Protein AF-A0A2L2Z8N8-F1 (afdb_monomer_lite)

Secondary structure (DSSP, 8-state):
-PPPPTTSS-HHHHHHHHHHHHHHH--S---GGGGT--SSTT-SS--S-TTHHHHHHHHHHHHHHHS----HHHHHHHH-

Radius of gyration: 14.05 Å; chains: 1; bounding box: 34×29×35 Å

Structure (mmCIF, N/CA/C/O backbone):
data_AF-A0A2L2Z8N8-F1
#
_entry.id   AF-A0A2L2Z8N8-F1
#
loop_
_atom_site.group_PDB
_atom_site.id
_atom_site.type_symbol
_atom_site.label_atom_id
_atom_site.label_alt_id
_atom_site.label_comp_id
_atom_site.label_asym_id
_atom_site.label_entity_id
_atom_site.label_seq_id
_atom_site.pdbx_PDB_ins_code
_atom_site.Cartn_x
_atom_site.Cartn_y
_atom_site.Cartn_z
_atom_site.occupancy
_atom_site.B_iso_or_equiv
_atom_site.auth_seq_id
_atom_site.auth_comp_id
_atom_site.auth_asym_id
_atom_site.auth_atom_id
_atom_site.pdbx_PDB_model_num
ATOM 1 N N . MET A 1 1 ? 17.837 -10.843 -22.465 1.00 66.94 1 MET A N 1
ATOM 2 C CA . MET A 1 1 ? 16.940 -9.694 -22.216 1.00 66.94 1 MET A CA 1
ATOM 3 C C . MET A 1 1 ? 17.687 -8.707 -21.332 1.00 66.94 1 MET A C 1
ATOM 5 O O . MET A 1 1 ? 18.377 -9.184 -20.435 1.00 66.94 1 MET A O 1
ATOM 9 N N . PRO A 1 2 ? 17.637 -7.391 -21.600 1.00 78.25 2 PRO A N 1
ATOM 10 C CA . PRO A 1 2 ? 18.212 -6.400 -20.691 1.00 78.25 2 PRO A CA 1
ATOM 11 C C . PRO A 1 2 ? 17.527 -6.494 -19.320 1.00 78.25 2 PRO A C 1
ATOM 13 O O . PRO A 1 2 ? 16.355 -6.861 -19.239 1.00 78.25 2 PRO A O 1
ATOM 16 N N . SER A 1 3 ? 18.255 -6.207 -18.242 1.00 81.06 3 SER A N 1
ATOM 17 C CA . SER A 1 3 ? 17.690 -6.183 -16.891 1.00 81.06 3 SER A CA 1
ATOM 18 C C . SER A 1 3 ? 16.681 -5.042 -16.773 1.00 81.06 3 SER A C 1
ATOM 20 O O . SER A 1 3 ? 17.046 -3.887 -16.985 1.00 81.06 3 SER A O 1
ATOM 22 N N . THR A 1 4 ? 15.438 -5.358 -16.427 1.00 86.81 4 THR A N 1
ATOM 23 C CA . THR A 1 4 ? 14.371 -4.371 -16.218 1.00 86.81 4 THR A CA 1
ATOM 24 C C . THR A 1 4 ? 14.297 -3.994 -14.741 1.00 86.81 4 THR A C 1
ATOM 26 O O . THR A 1 4 ? 14.290 -4.871 -13.876 1.00 86.81 4 THR A O 1
ATOM 29 N N . SER A 1 5 ? 14.244 -2.697 -14.445 1.00 87.38 5 SER A N 1
ATOM 30 C CA . SER A 1 5 ? 14.105 -2.170 -13.087 1.00 87.38 5 SER A CA 1
ATOM 31 C C . SER A 1 5 ? 12.654 -1.779 -12.775 1.00 87.38 5 SER A C 1
ATOM 33 O O . SER A 1 5 ? 11.801 -1.703 -13.657 1.00 87.38 5 SER A O 1
ATOM 35 N N . VAL A 1 6 ? 12.359 -1.484 -11.504 1.00 86.12 6 VAL A N 1
ATOM 36 C CA . VAL A 1 6 ? 11.019 -1.052 -11.044 1.00 86.12 6 VAL A CA 1
ATOM 37 C C . VAL A 1 6 ? 10.551 0.248 -11.720 1.00 86.12 6 VAL A C 1
ATOM 39 O O . VAL A 1 6 ? 9.352 0.519 -11.774 1.00 86.12 6 VAL A O 1
ATOM 42 N N . ASN A 1 7 ? 11.477 1.056 -12.241 1.00 86.56 7 ASN A N 1
ATOM 43 C CA . ASN A 1 7 ? 11.156 2.318 -12.910 1.00 86.56 7 ASN A CA 1
ATOM 44 C C . ASN A 1 7 ? 10.759 2.137 -14.382 1.00 86.56 7 ASN A C 1
ATOM 46 O O . ASN A 1 7 ? 10.133 3.029 -14.944 1.00 86.56 7 ASN A O 1
ATOM 50 N N . ASP A 1 8 ? 11.089 0.992 -14.981 1.00 89.81 8 ASP A N 1
ATOM 51 C CA . ASP A 1 8 ? 10.861 0.718 -16.406 1.00 89.81 8 ASP A CA 1
ATOM 52 C C . ASP A 1 8 ? 9.491 0.070 -16.672 1.00 89.81 8 ASP A C 1
ATOM 54 O O . ASP A 1 8 ? 9.116 -0.173 -17.818 1.00 89.81 8 ASP A O 1
ATOM 58 N N . VAL A 1 9 ? 8.740 -0.235 -15.611 1.00 90.50 9 VAL A N 1
ATOM 59 C CA . VAL A 1 9 ? 7.434 -0.899 -15.664 1.00 90.50 9 VAL A CA 1
ATOM 60 C C . VAL A 1 9 ? 6.308 0.050 -15.277 1.00 90.50 9 VAL A C 1
ATOM 62 O O . VAL A 1 9 ? 6.487 0.990 -14.496 1.00 90.50 9 VAL A O 1
ATOM 65 N N . ASN A 1 10 ? 5.108 -0.223 -15.792 1.00 93.19 10 ASN A N 1
ATOM 66 C CA . ASN A 1 10 ? 3.922 0.517 -15.392 1.00 93.19 10 ASN A CA 1
ATOM 67 C C . ASN A 1 10 ? 3.678 0.363 -13.881 1.00 93.19 10 ASN A C 1
ATOM 69 O O . ASN A 1 10 ? 3.687 -0.740 -13.330 1.00 93.19 10 ASN A O 1
ATOM 73 N N . LEU A 1 11 ? 3.445 1.495 -13.214 1.00 90.88 11 LEU A N 1
ATOM 74 C CA . LEU A 1 11 ? 3.235 1.560 -11.771 1.00 90.88 11 LEU A CA 1
ATOM 75 C C . LEU A 1 11 ? 2.040 0.709 -11.313 1.00 90.88 11 LEU A C 1
ATOM 77 O O . LEU A 1 11 ? 2.156 -0.010 -10.321 1.00 90.88 11 LEU A O 1
ATOM 81 N N . HIS A 1 12 ? 0.901 0.805 -11.999 1.00 92.69 12 HIS A N 1
ATOM 82 C CA . HIS A 1 12 ? -0.317 0.112 -11.584 1.00 92.69 12 HIS A CA 1
ATOM 83 C C . HIS A 1 12 ? -0.167 -1.400 -11.721 1.00 92.69 12 HIS A C 1
ATOM 85 O O . HIS A 1 12 ? -0.491 -2.134 -10.784 1.00 92.69 12 HIS A O 1
ATOM 91 N N . ASP A 1 13 ? 0.400 -1.851 -12.838 1.00 94.00 13 ASP A N 1
ATOM 92 C CA . ASP A 1 13 ? 0.613 -3.275 -13.093 1.00 94.00 13 ASP A CA 1
ATOM 93 C C . ASP A 1 13 ? 1.604 -3.876 -12.094 1.00 94.00 13 ASP A C 1
ATOM 95 O O . ASP A 1 13 ? 1.365 -4.955 -11.548 1.00 94.00 13 ASP A O 1
ATOM 99 N N . PHE A 1 14 ? 2.676 -3.144 -11.775 1.00 94.25 14 PHE A N 1
ATOM 100 C CA . PHE A 1 14 ? 3.656 -3.581 -10.787 1.00 94.25 14 PHE A CA 1
ATOM 101 C C . PHE A 1 14 ? 3.044 -3.737 -9.390 1.00 94.25 14 PHE A C 1
ATOM 103 O O . PHE A 1 14 ? 3.257 -4.757 -8.736 1.00 94.25 14 PHE A O 1
ATOM 110 N N . VAL A 1 15 ? 2.264 -2.754 -8.925 1.00 95.06 15 VAL A N 1
ATOM 111 C CA . VAL A 1 15 ? 1.628 -2.818 -7.596 1.00 95.06 15 VAL A CA 1
ATOM 112 C C . VAL A 1 15 ? 0.642 -3.983 -7.519 1.00 95.06 15 VAL A C 1
ATOM 114 O O . VAL A 1 15 ? 0.628 -4.688 -6.512 1.00 95.06 15 VAL A O 1
ATOM 117 N N . LYS A 1 16 ? -0.128 -4.229 -8.585 1.00 94.31 16 LYS A N 1
ATOM 118 C CA . LYS A 1 16 ? -1.081 -5.345 -8.657 1.00 94.31 16 LYS A CA 1
ATOM 119 C C . LYS A 1 16 ? -0.386 -6.710 -8.662 1.00 94.31 16 LYS A C 1
ATOM 121 O O . LYS A 1 16 ? -0.826 -7.634 -7.985 1.00 94.31 16 LYS A O 1
ATOM 126 N N . ALA A 1 17 ? 0.716 -6.847 -9.397 1.00 94.81 17 ALA A N 1
ATOM 127 C CA . ALA A 1 17 ? 1.503 -8.078 -9.397 1.00 94.81 17 ALA A CA 1
ATOM 128 C C . ALA A 1 17 ? 2.167 -8.325 -8.030 1.00 94.81 17 ALA A C 1
ATOM 130 O O . ALA A 1 17 ? 2.177 -9.450 -7.526 1.00 94.81 17 ALA A O 1
ATOM 131 N N . LEU A 1 18 ? 2.685 -7.267 -7.399 1.00 94.12 18 LEU A N 1
ATOM 132 C CA . LEU A 1 18 ? 3.340 -7.363 -6.099 1.00 94.12 18 LEU A CA 1
ATOM 133 C C . LEU A 1 18 ? 2.347 -7.672 -4.968 1.00 94.12 18 LEU A C 1
ATOM 135 O O . LEU A 1 18 ? 2.675 -8.460 -4.082 1.00 94.12 18 LEU A O 1
ATOM 139 N N . SER A 1 19 ? 1.131 -7.118 -5.007 1.00 94.62 19 SER A N 1
ATOM 140 C CA . SER A 1 19 ? 0.088 -7.450 -4.029 1.00 94.62 19 SER A CA 1
ATOM 141 C C . SER A 1 19 ? -0.336 -8.917 -4.134 1.00 94.62 19 SER A C 1
ATOM 143 O O . SER A 1 19 ? -0.417 -9.601 -3.113 1.00 94.62 19 SER A O 1
ATOM 145 N N . ALA A 1 20 ? -0.488 -9.443 -5.354 1.00 94.56 20 ALA A N 1
ATOM 146 C CA . ALA A 1 20 ? -0.760 -10.863 -5.580 1.00 94.56 20 ALA A CA 1
ATOM 147 C C . ALA A 1 20 ? 0.369 -11.759 -5.038 1.00 94.56 20 ALA A C 1
ATOM 149 O O . ALA A 1 20 ? 0.108 -12.768 -4.381 1.00 94.56 20 ALA A O 1
ATOM 150 N N . HIS A 1 21 ? 1.630 -11.365 -5.241 1.00 94.19 21 HIS A N 1
ATOM 151 C CA . HIS A 1 21 ? 2.781 -12.084 -4.693 1.00 94.19 21 HIS A CA 1
ATOM 152 C C . HIS A 1 21 ? 2.797 -12.074 -3.154 1.00 94.19 21 HIS A C 1
ATOM 154 O O . HIS A 1 21 ? 3.082 -13.090 -2.519 1.00 94.19 21 HIS A O 1
ATOM 160 N N . PHE A 1 22 ? 2.458 -10.944 -2.533 1.00 93.94 22 PHE A N 1
ATOM 161 C CA . PHE A 1 22 ? 2.334 -10.828 -1.080 1.00 93.94 22 PHE A CA 1
ATOM 162 C C . PHE A 1 22 ? 1.228 -11.706 -0.503 1.00 93.94 22 PHE A C 1
ATOM 164 O O . PHE A 1 22 ? 1.458 -12.366 0.514 1.00 93.94 22 PHE A O 1
ATOM 171 N N . LYS A 1 23 ? 0.081 -11.777 -1.181 1.00 91.81 23 LYS A N 1
ATOM 172 C CA . LYS A 1 23 ? -1.018 -12.669 -0.809 1.00 91.81 23 LYS A CA 1
ATOM 173 C C . LYS A 1 23 ? -0.608 -14.141 -0.909 1.00 91.81 23 LYS A C 1
ATOM 175 O O . LYS A 1 23 ? -0.790 -14.890 0.044 1.00 91.81 23 LYS A O 1
ATOM 180 N N . MET A 1 24 ? 0.030 -14.538 -2.011 1.00 93.00 24 MET A N 1
ATOM 181 C CA . MET A 1 24 ? 0.498 -15.916 -2.221 1.00 93.00 24 MET A CA 1
ATOM 182 C C . MET A 1 24 ? 1.596 -16.337 -1.233 1.00 93.00 24 MET A C 1
ATOM 184 O O . MET A 1 24 ? 1.658 -17.491 -0.824 1.00 93.00 24 MET A O 1
ATOM 188 N N . SER A 1 25 ? 2.465 -15.404 -0.838 1.00 91.81 25 SER A N 1
ATOM 189 C CA . SER A 1 25 ? 3.554 -15.667 0.107 1.00 91.81 25 SER A CA 1
ATOM 190 C C . SER A 1 25 ? 3.047 -16.017 1.511 1.00 91.81 25 SER A C 1
ATOM 192 O O . SER A 1 25 ? 3.716 -16.759 2.227 1.00 91.81 25 SER A O 1
ATOM 194 N N . GLY A 1 26 ? 1.901 -15.471 1.940 1.00 87.94 26 GLY A N 1
ATOM 195 C CA . GLY A 1 26 ? 1.305 -15.741 3.259 1.00 87.94 26 GLY A CA 1
ATOM 196 C C . GLY A 1 26 ? 2.135 -15.275 4.468 1.00 87.94 26 GLY A C 1
ATOM 197 O O . GLY A 1 26 ? 1.759 -15.514 5.609 1.00 87.94 26 GLY A O 1
ATOM 198 N N . LYS A 1 27 ? 3.274 -14.604 4.245 1.00 89.38 27 LYS A N 1
ATOM 199 C CA . LYS 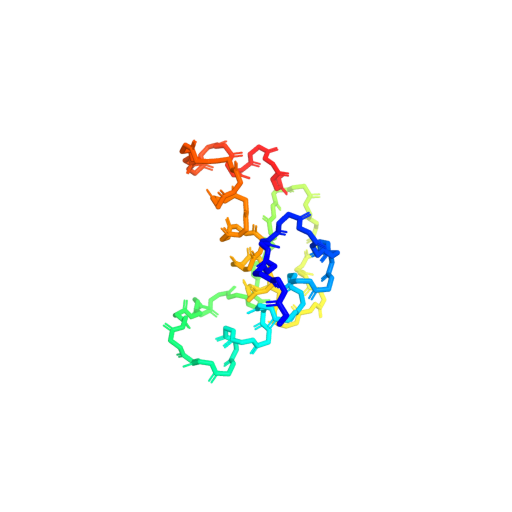A 1 27 ? 4.201 -14.152 5.305 1.00 89.38 27 LYS A CA 1
ATOM 200 C C . LYS A 1 27 ? 3.807 -12.820 5.945 1.00 89.38 27 LYS A C 1
ATOM 202 O O . LYS A 1 27 ? 4.355 -12.453 6.983 1.00 89.38 27 LYS A O 1
ATOM 207 N N . LEU A 1 28 ? 2.910 -12.069 5.311 1.00 88.69 28 LEU A N 1
ATOM 208 C CA . LEU A 1 28 ? 2.421 -10.797 5.832 1.00 88.69 28 LEU A CA 1
ATOM 209 C C . LEU A 1 28 ? 1.415 -11.057 6.950 1.00 88.69 28 LEU A C 1
ATOM 211 O O . LEU A 1 28 ? 0.371 -11.661 6.724 1.00 88.69 28 LEU A O 1
ATOM 215 N N . LYS A 1 29 ? 1.739 -10.582 8.156 1.00 89.44 29 LYS A N 1
ATOM 216 C CA . LYS A 1 29 ? 0.814 -10.602 9.289 1.00 89.44 29 LYS A CA 1
ATOM 217 C C . LYS A 1 29 ? -0.269 -9.557 9.053 1.00 89.44 29 LYS A C 1
ATOM 219 O O . LYS A 1 29 ? -0.007 -8.361 9.167 1.00 89.44 29 LYS A O 1
ATOM 224 N N . VAL A 1 30 ? -1.459 -10.027 8.709 1.00 89.50 30 VAL A N 1
ATOM 225 C CA . VAL A 1 30 ? -2.650 -9.189 8.585 1.00 89.50 30 VAL A CA 1
ATOM 226 C C . VAL A 1 30 ? -3.217 -8.959 9.991 1.00 89.50 30 VAL A C 1
ATOM 228 O O . VAL A 1 30 ? -3.414 -9.934 10.717 1.00 89.50 30 VAL A O 1
ATOM 231 N N . PRO A 1 31 ? -3.421 -7.703 10.423 1.00 90.25 31 PRO A N 1
ATOM 232 C CA . PRO A 1 31 ? -4.082 -7.409 11.689 1.00 90.25 31 PRO A CA 1
ATOM 233 C C . PRO A 1 31 ? -5.536 -7.886 11.682 1.00 90.25 31 PRO A C 1
ATOM 235 O O . PRO A 1 31 ? -6.200 -7.820 10.654 1.00 90.25 31 PRO A O 1
ATOM 238 N N . GLU A 1 32 ? -6.044 -8.294 12.843 1.00 90.31 32 GLU A N 1
ATOM 239 C CA . GLU A 1 32 ? -7.419 -8.797 12.988 1.00 90.31 32 GLU A CA 1
ATOM 240 C C . GLU A 1 32 ? -8.482 -7.749 12.634 1.00 90.31 32 GLU A C 1
ATOM 242 O O . GLU A 1 32 ? -9.526 -8.097 12.115 1.00 90.31 32 GLU A O 1
ATOM 247 N N . PHE A 1 33 ? -8.192 -6.464 12.845 1.00 88.31 33 PHE A N 1
ATOM 248 C CA . PHE A 1 33 ? -9.129 -5.358 12.623 1.00 88.31 33 PHE A CA 1
ATOM 249 C C . PHE A 1 33 ? -9.185 -4.841 11.172 1.00 88.31 33 PHE A C 1
ATOM 251 O O . PHE A 1 33 ? -9.752 -3.775 10.929 1.00 88.31 33 PHE A O 1
ATOM 258 N N . VAL A 1 34 ? -8.523 -5.505 10.217 1.00 88.75 34 VAL A N 1
ATOM 259 C CA . VAL A 1 34 ? -8.348 -5.006 8.834 1.00 88.75 34 VAL A CA 1
ATOM 260 C C . VAL A 1 34 ? -9.669 -4.798 8.080 1.00 88.75 34 VAL A C 1
ATOM 262 O O . VAL A 1 34 ? -9.736 -3.982 7.161 1.00 88.75 34 VAL A O 1
ATOM 265 N N . ASP A 1 35 ? -10.696 -5.531 8.484 1.00 85.12 35 ASP A N 1
ATOM 266 C CA . ASP A 1 35 ? -12.059 -5.554 7.962 1.00 85.12 35 ASP A CA 1
ATOM 267 C C . ASP A 1 35 ? -12.939 -4.428 8.529 1.00 85.12 35 ASP A C 1
ATOM 269 O O . ASP A 1 35 ? -13.855 -3.955 7.861 1.00 85.12 35 ASP A O 1
ATOM 273 N N . VAL A 1 36 ? -12.645 -3.960 9.745 1.00 87.19 36 VAL A N 1
AT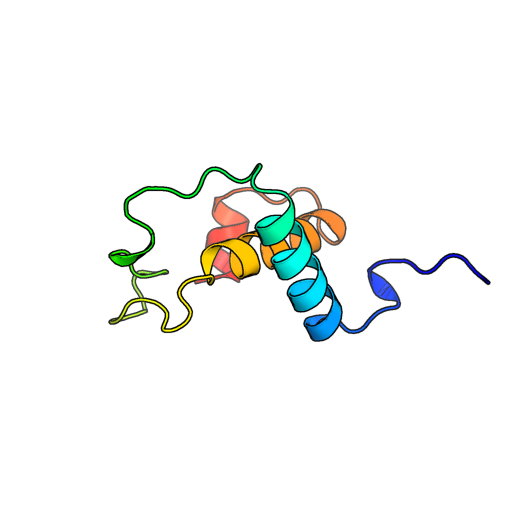OM 274 C CA . VAL A 1 36 ? -13.433 -2.925 10.435 1.00 87.19 36 VAL A CA 1
ATOM 275 C C . VAL A 1 36 ? -12.849 -1.522 10.244 1.00 87.19 36 VAL A C 1
ATOM 277 O O . VAL A 1 36 ? -13.573 -0.524 10.298 1.00 87.19 36 VAL A O 1
ATOM 280 N N . VAL A 1 37 ? -11.532 -1.400 10.050 1.00 89.94 37 VAL A N 1
ATOM 281 C CA . VAL A 1 37 ? -10.879 -0.085 10.030 1.00 89.94 37 VAL A CA 1
ATOM 282 C C . VAL A 1 37 ? -11.079 0.677 8.726 1.00 89.94 37 VAL A C 1
ATOM 284 O O . VAL A 1 37 ? -10.981 0.158 7.616 1.00 89.94 37 VAL A O 1
ATOM 287 N N . LYS A 1 38 ? -11.236 1.989 8.878 1.00 90.69 38 LYS A N 1
ATOM 288 C CA . LYS A 1 38 ? -11.066 2.947 7.791 1.00 90.69 38 LYS A CA 1
ATOM 289 C C . LYS A 1 38 ? -9.593 3.308 7.602 1.00 90.69 38 LYS A C 1
ATOM 291 O O . LYS A 1 38 ? -8.820 3.329 8.558 1.00 90.69 38 LYS A O 1
ATOM 296 N N . THR A 1 39 ? -9.201 3.636 6.372 1.00 89.25 39 THR A N 1
ATOM 297 C CA . THR A 1 39 ? -7.788 3.885 6.035 1.00 89.25 39 THR A CA 1
ATOM 298 C C . THR A 1 39 ? -7.265 5.250 6.464 1.00 89.25 39 THR A C 1
ATOM 300 O O . THR A 1 39 ? -6.054 5.419 6.551 1.00 89.25 39 THR A O 1
ATOM 303 N N . GLY A 1 40 ? -8.151 6.209 6.735 1.00 89.50 40 GLY A N 1
ATOM 304 C CA . GLY A 1 40 ? -7.780 7.545 7.188 1.00 89.50 40 GLY A CA 1
ATOM 305 C C . GLY A 1 40 ? -8.935 8.258 7.885 1.00 89.50 40 GLY A C 1
ATOM 306 O O . GLY A 1 40 ? -10.088 7.824 7.839 1.00 89.50 40 GLY A O 1
ATOM 307 N N . MET A 1 41 ? -8.647 9.386 8.540 1.00 88.75 41 MET A N 1
ATOM 308 C CA . MET A 1 41 ? -9.699 10.196 9.170 1.00 88.75 41 MET A CA 1
ATOM 309 C C . MET A 1 41 ? -10.676 10.762 8.130 1.00 88.75 41 MET A C 1
ATOM 311 O O . MET A 1 41 ? -11.862 10.886 8.426 1.00 88.75 41 MET A O 1
ATOM 315 N N . HIS A 1 42 ? -10.172 11.040 6.925 1.00 88.94 42 HIS A N 1
ATOM 316 C CA . HIS A 1 42 ? -10.897 11.639 5.807 1.00 88.94 42 HIS A CA 1
ATOM 317 C C . HIS A 1 42 ? -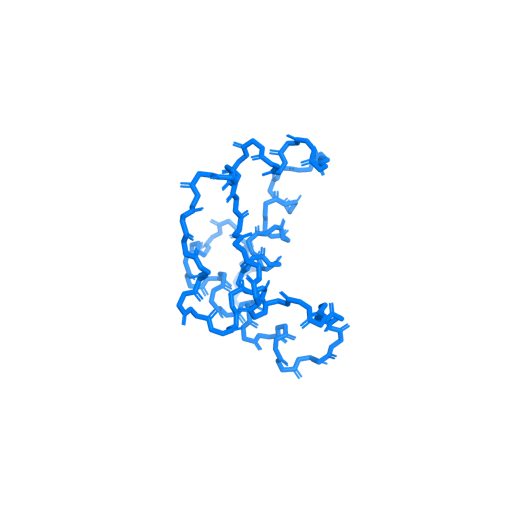11.852 10.673 5.082 1.00 88.94 42 HIS A C 1
ATOM 319 O O . HIS A 1 42 ? -12.678 11.116 4.292 1.00 88.94 42 HIS A O 1
ATOM 325 N N . THR A 1 43 ? -11.743 9.364 5.325 1.00 89.06 43 THR A N 1
ATOM 326 C CA . THR A 1 43 ? -12.671 8.358 4.788 1.00 89.06 43 THR A CA 1
ATOM 327 C C . THR A 1 43 ? -13.804 8.088 5.777 1.00 89.06 43 THR A C 1
ATOM 329 O O . THR A 1 43 ? -13.569 8.031 6.986 1.00 89.06 43 THR A O 1
ATOM 332 N N . GLU A 1 44 ? -15.024 7.893 5.279 1.00 89.50 44 GLU A N 1
ATOM 333 C CA . GLU A 1 44 ? -16.182 7.527 6.112 1.00 89.50 44 GLU A CA 1
ATOM 334 C C . GLU A 1 44 ? -16.360 6.009 6.234 1.00 89.50 44 GLU A C 1
ATOM 336 O O . GLU A 1 44 ? -16.723 5.518 7.300 1.00 89.50 44 GLU A O 1
ATOM 341 N N . LEU A 1 45 ? -16.055 5.270 5.164 1.00 87.88 45 LEU A N 1
ATOM 342 C CA . LEU A 1 45 ? -16.250 3.824 5.053 1.00 87.88 45 LEU A CA 1
ATOM 343 C C . LEU A 1 45 ? -14.912 3.078 4.950 1.00 87.88 45 LEU A C 1
ATOM 345 O O . LEU A 1 45 ? -13.887 3.656 4.571 1.00 87.88 45 LEU A O 1
ATOM 349 N N . ALA A 1 46 ? -14.937 1.786 5.280 1.00 87.50 46 ALA A N 1
ATOM 350 C CA . ALA A 1 46 ? -13.823 0.877 5.038 1.00 87.50 46 ALA A CA 1
ATOM 351 C C . ALA A 1 46 ? -13.615 0.647 3.523 1.00 87.50 46 ALA A C 1
ATOM 353 O O . ALA A 1 46 ? -14.555 0.818 2.738 1.00 87.50 46 ALA A O 1
ATOM 354 N N . PRO A 1 47 ? -12.398 0.281 3.082 1.00 91.12 47 PRO A N 1
ATOM 355 C CA . PRO A 1 47 ? -12.148 -0.072 1.688 1.00 91.12 47 PRO A CA 1
ATOM 356 C C . PRO A 1 47 ? -13.034 -1.232 1.220 1.00 91.12 47 PRO A C 1
ATOM 358 O O . PRO A 1 47 ? -13.193 -2.216 1.930 1.00 91.12 47 PRO A O 1
ATOM 361 N N . TYR A 1 48 ? -13.558 -1.136 -0.005 1.00 90.12 48 TYR A N 1
ATOM 362 C CA . TYR A 1 48 ? -14.378 -2.197 -0.608 1.00 90.12 48 TYR A CA 1
ATOM 363 C C . TYR A 1 48 ? -13.591 -3.466 -0.961 1.00 90.12 48 TYR A C 1
ATOM 365 O O . TYR A 1 48 ? -14.181 -4.529 -1.116 1.00 90.12 48 TYR A O 1
ATOM 373 N N . ASP A 1 49 ? -12.279 -3.343 -1.155 1.00 89.25 49 ASP A N 1
ATOM 374 C CA . ASP A 1 49 ? -11.399 -4.468 -1.457 1.00 89.25 49 ASP A CA 1
ATOM 375 C C . ASP A 1 49 ? -10.960 -5.137 -0.150 1.00 89.25 49 ASP A C 1
ATOM 377 O O . ASP A 1 49 ? -10.275 -4.512 0.657 1.00 89.25 49 ASP A O 1
ATOM 381 N N . GLU A 1 50 ? -11.318 -6.404 0.055 1.00 87.06 50 GLU A N 1
ATOM 382 C CA . GLU A 1 50 ? -10.912 -7.186 1.233 1.00 87.06 50 GLU A CA 1
ATOM 383 C C . GLU A 1 50 ? -9.382 -7.346 1.321 1.00 87.06 50 GLU A C 1
ATOM 385 O O . GLU A 1 50 ? -8.811 -7.411 2.409 1.00 87.06 50 GLU A O 1
ATOM 390 N N . ASP A 1 51 ? -8.691 -7.333 0.177 1.00 90.12 51 ASP A N 1
ATOM 391 C CA . ASP A 1 51 ? -7.237 -7.465 0.081 1.00 90.12 51 ASP A CA 1
ATOM 392 C C . ASP A 1 51 ? -6.508 -6.108 0.101 1.00 90.12 51 ASP A C 1
ATOM 394 O O . ASP A 1 51 ? -5.307 -6.032 -0.201 1.00 90.12 51 ASP A O 1
ATOM 398 N N . TRP A 1 52 ? -7.194 -5.017 0.472 1.00 92.06 52 TRP A N 1
ATOM 399 C CA . TRP A 1 52 ? -6.653 -3.655 0.389 1.00 92.06 52 TRP A CA 1
ATOM 400 C C . TRP A 1 52 ? -5.305 -3.496 1.102 1.00 92.06 52 TRP A C 1
ATOM 402 O O . TRP A 1 52 ? -4.454 -2.714 0.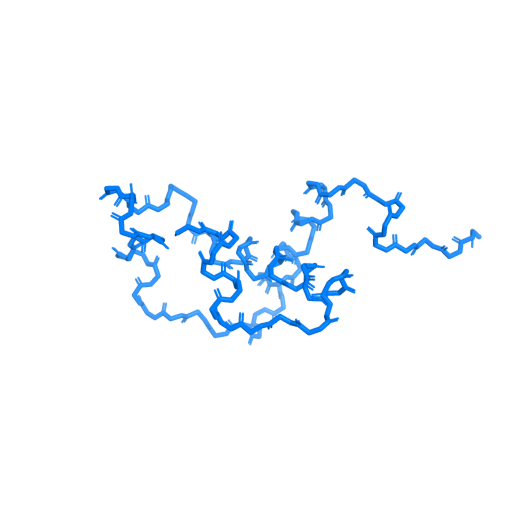663 1.00 92.06 52 TRP A O 1
ATOM 412 N N . LEU A 1 53 ? -5.081 -4.246 2.188 1.00 93.00 53 LEU A N 1
ATOM 413 C CA . LEU A 1 53 ? -3.844 -4.190 2.959 1.00 93.00 53 LEU A CA 1
ATOM 414 C C . LEU A 1 53 ? -2.643 -4.688 2.145 1.00 93.00 53 LEU A C 1
ATOM 416 O O . LEU A 1 53 ? -1.576 -4.077 2.197 1.00 93.00 53 LEU A O 1
ATOM 420 N N . TYR A 1 54 ? -2.807 -5.735 1.332 1.00 94.19 54 TYR A N 1
ATOM 421 C CA . TYR A 1 54 ? -1.739 -6.238 0.463 1.00 94.19 54 TYR A CA 1
ATOM 422 C C . TYR A 1 54 ? -1.369 -5.211 -0.606 1.00 94.19 54 TYR A C 1
ATOM 424 O O . TYR A 1 54 ? -0.186 -4.959 -0.853 1.00 94.19 54 TYR A O 1
ATOM 432 N N . THR A 1 55 ? -2.377 -4.562 -1.187 1.00 94.19 55 THR A N 1
ATOM 433 C CA . THR A 1 55 ? -2.193 -3.461 -2.139 1.00 94.19 55 THR A CA 1
ATOM 434 C C . THR A 1 55 ? -1.503 -2.262 -1.479 1.00 94.19 55 THR A C 1
ATOM 436 O O . THR A 1 55 ? -0.586 -1.670 -2.059 1.00 94.19 55 THR A O 1
ATOM 439 N N . ARG A 1 56 ? -1.856 -1.939 -0.226 1.00 93.38 56 ARG A N 1
ATOM 440 C CA . ARG A 1 56 ? -1.202 -0.883 0.561 1.00 93.38 56 ARG A CA 1
ATOM 441 C C . ARG A 1 56 ? 0.266 -1.215 0.827 1.00 93.38 56 ARG A C 1
ATOM 443 O O . ARG A 1 56 ? 1.127 -0.376 0.569 1.00 93.38 56 ARG A O 1
ATOM 450 N N . CYS A 1 57 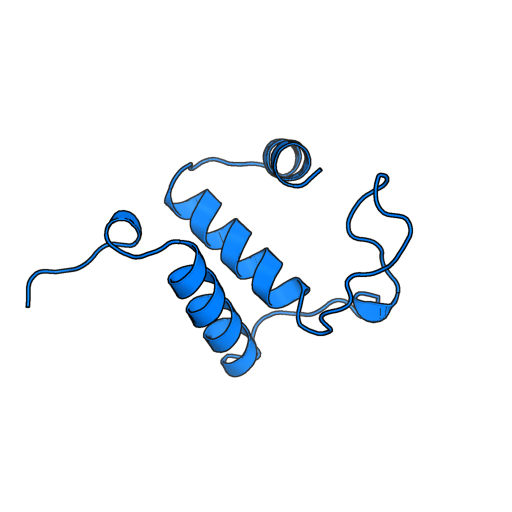? 0.572 -2.434 1.269 1.00 94.06 57 CYS A N 1
ATOM 451 C CA . CYS A 1 57 ? 1.943 -2.890 1.495 1.00 94.06 57 CYS A CA 1
ATOM 452 C C . CYS A 1 57 ? 2.779 -2.855 0.209 1.00 94.06 57 CYS A C 1
ATOM 454 O O . CYS A 1 57 ? 3.925 -2.407 0.242 1.00 94.06 57 CYS A O 1
ATOM 456 N N . ALA A 1 58 ? 2.214 -3.270 -0.928 1.00 94.94 58 ALA A N 1
ATOM 457 C CA . ALA A 1 58 ? 2.884 -3.207 -2.228 1.00 94.94 58 ALA A CA 1
ATOM 458 C C . ALA A 1 58 ? 3.213 -1.761 -2.638 1.00 94.94 58 ALA A C 1
ATOM 460 O O . ALA A 1 58 ? 4.333 -1.471 -3.065 1.00 94.94 58 ALA A O 1
ATOM 461 N N . SER A 1 59 ? 2.268 -0.836 -2.441 1.00 94.19 59 SER A N 1
ATOM 462 C CA . SER A 1 59 ? 2.481 0.593 -2.688 1.00 94.19 59 SER A CA 1
ATOM 463 C C . SER A 1 59 ? 3.595 1.169 -1.803 1.00 94.19 59 SER A C 1
ATOM 465 O O . SER A 1 59 ? 4.497 1.841 -2.309 1.00 94.19 59 SER A O 1
ATOM 467 N N . VAL A 1 60 ? 3.585 0.851 -0.503 1.00 94.00 60 VAL A N 1
ATOM 468 C CA . VAL A 1 60 ? 4.599 1.313 0.462 1.00 94.00 60 VAL A CA 1
ATOM 469 C C . VAL A 1 60 ? 5.983 0.767 0.113 1.00 94.00 60 VAL A C 1
ATOM 471 O O . VAL A 1 60 ? 6.953 1.524 0.099 1.00 94.00 60 VAL A O 1
ATOM 474 N N . ALA A 1 61 ? 6.085 -0.523 -0.222 1.00 92.75 61 ALA A N 1
ATOM 475 C CA . ALA A 1 61 ? 7.344 -1.154 -0.614 1.00 92.75 61 ALA A CA 1
ATOM 476 C C . ALA A 1 61 ? 7.944 -0.491 -1.863 1.00 92.75 61 ALA A C 1
ATOM 478 O O . ALA A 1 61 ? 9.135 -0.178 -1.891 1.00 92.75 61 ALA A O 1
ATOM 479 N N . ARG A 1 62 ? 7.112 -0.196 -2.872 1.00 93.06 62 ARG A N 1
ATOM 480 C CA . ARG A 1 62 ? 7.551 0.547 -4.060 1.00 93.06 62 ARG A CA 1
ATOM 481 C C . ARG A 1 62 ? 7.984 1.970 -3.709 1.00 93.06 62 ARG A C 1
ATOM 483 O O . ARG A 1 62 ? 8.996 2.440 -4.223 1.00 93.06 62 ARG A O 1
ATOM 490 N N . HIS A 1 63 ? 7.232 2.669 -2.859 1.00 92.56 63 HIS A N 1
ATOM 491 C CA . HIS A 1 63 ? 7.588 4.028 -2.458 1.00 92.56 63 HIS A CA 1
ATOM 492 C C . HIS A 1 63 ? 8.945 4.058 -1.747 1.00 92.56 63 HIS A C 1
ATOM 494 O O . HIS A 1 63 ? 9.786 4.889 -2.080 1.00 92.56 63 HIS A O 1
ATOM 500 N N . LEU A 1 64 ? 9.186 3.121 -0.827 1.00 92.88 64 LEU A N 1
ATOM 501 C CA . LEU A 1 64 ? 10.477 2.958 -0.156 1.00 92.88 64 LEU A CA 1
ATOM 502 C C . LEU A 1 64 ? 11.607 2.654 -1.141 1.00 92.88 64 LEU A C 1
ATOM 504 O O . LEU A 1 64 ? 12.693 3.196 -0.981 1.00 92.88 64 LEU A O 1
ATOM 508 N N . PHE A 1 65 ? 11.358 1.844 -2.172 1.00 92.31 65 PHE A N 1
ATOM 509 C CA . PHE A 1 65 ? 12.366 1.551 -3.192 1.00 92.31 65 PHE A CA 1
ATOM 510 C C . PHE A 1 65 ? 12.805 2.806 -3.967 1.00 92.31 65 PHE A C 1
ATOM 512 O O . PHE A 1 65 ? 13.988 2.980 -4.237 1.00 92.31 65 PHE A O 1
ATOM 519 N N . ILE A 1 66 ? 11.864 3.692 -4.312 1.00 91.19 66 ILE A N 1
ATOM 520 C CA . ILE A 1 66 ? 12.139 4.875 -5.148 1.00 91.19 66 ILE A CA 1
ATOM 521 C C . ILE A 1 66 ? 12.608 6.069 -4.310 1.00 91.19 66 ILE A C 1
ATOM 523 O O . ILE A 1 66 ? 13.474 6.828 -4.736 1.00 91.19 66 ILE A O 1
ATOM 527 N N . ARG A 1 67 ? 12.010 6.274 -3.133 1.00 88.06 67 ARG A N 1
ATOM 528 C CA . ARG A 1 67 ? 12.253 7.425 -2.252 1.00 88.06 67 ARG A CA 1
ATOM 529 C C . ARG A 1 67 ? 12.558 6.956 -0.834 1.00 88.06 67 ARG A C 1
ATOM 531 O O . ARG A 1 67 ? 11.744 7.110 0.077 1.00 88.06 67 ARG A O 1
ATOM 538 N N . SER A 1 68 ? 13.751 6.395 -0.665 1.00 88.44 68 SER A N 1
ATOM 539 C CA . SER A 1 68 ? 14.322 6.085 0.647 1.00 88.44 68 SER A CA 1
ATOM 540 C C . SER A 1 68 ? 15.188 7.248 1.156 1.00 88.44 68 SER A C 1
ATOM 542 O O . SER A 1 68 ? 15.941 7.808 0.354 1.00 88.44 68 SER A O 1
ATOM 544 N N . PRO A 1 69 ? 15.146 7.601 2.458 1.00 89.19 69 PRO A N 1
ATOM 545 C CA . PRO A 1 69 ? 14.327 7.018 3.528 1.00 89.19 69 PRO A CA 1
ATOM 546 C C . PRO A 1 69 ? 12.948 7.689 3.672 1.00 89.19 69 PRO A C 1
ATOM 548 O O . PRO A 1 69 ? 12.820 8.908 3.575 1.00 89.19 69 PRO A O 1
ATOM 551 N N . ALA A 1 70 ? 11.914 6.899 3.980 1.00 90.75 70 ALA A N 1
ATOM 552 C CA . ALA A 1 70 ? 10.578 7.393 4.316 1.00 90.75 70 ALA A CA 1
ATOM 553 C C . ALA A 1 70 ? 10.122 6.823 5.666 1.00 90.75 70 ALA A C 1
ATOM 555 O O . ALA A 1 70 ? 10.087 5.609 5.858 1.00 90.75 70 ALA A O 1
ATOM 556 N N . CYS A 1 71 ? 9.762 7.708 6.595 1.00 89.56 71 CYS A N 1
ATOM 557 C CA . CYS A 1 71 ? 9.234 7.343 7.910 1.00 89.56 71 CYS A CA 1
ATOM 558 C C . CYS A 1 71 ? 7.701 7.356 7.920 1.00 89.56 71 CYS A C 1
ATOM 560 O O . CYS A 1 71 ? 7.061 7.858 6.995 1.00 89.56 71 CYS A O 1
ATOM 562 N N . VAL A 1 72 ? 7.109 6.885 9.021 1.00 90.81 72 VAL A N 1
ATOM 563 C CA . VAL A 1 72 ? 5.650 6.836 9.219 1.00 90.81 72 VAL A CA 1
ATOM 564 C C . VAL A 1 72 ? 4.982 8.187 8.930 1.00 90.81 72 VAL A C 1
ATOM 566 O O . VAL A 1 72 ? 4.012 8.228 8.185 1.00 90.81 72 VAL A O 1
ATOM 569 N N . GLY A 1 73 ? 5.549 9.301 9.412 1.00 92.06 73 GLY A N 1
ATOM 570 C CA . GLY A 1 73 ? 5.000 10.644 9.169 1.00 92.06 73 GLY A CA 1
ATOM 571 C C . GLY A 1 73 ? 5.041 11.106 7.703 1.00 92.06 73 GLY A C 1
ATOM 572 O O . GLY A 1 73 ? 4.221 11.919 7.286 1.00 92.06 73 GLY A O 1
ATOM 573 N N . ALA A 1 74 ? 5.972 10.587 6.897 1.00 92.38 74 ALA A N 1
ATOM 574 C CA . ALA A 1 74 ? 5.989 10.857 5.460 1.00 92.38 74 ALA A CA 1
ATOM 575 C C . ALA A 1 74 ? 4.912 10.033 4.743 1.00 92.38 74 ALA A C 1
ATOM 577 O O . ALA A 1 74 ? 4.210 10.553 3.879 1.00 92.38 74 ALA A O 1
ATOM 578 N N . LEU A 1 75 ? 4.747 8.766 5.137 1.00 92.50 75 LEU A N 1
ATOM 579 C CA . LEU A 1 75 ? 3.733 7.879 4.569 1.00 92.50 75 LEU A CA 1
ATOM 580 C C . LEU A 1 75 ? 2.313 8.366 4.879 1.00 92.50 75 LEU A C 1
ATOM 582 O O . LEU A 1 75 ? 1.481 8.369 3.977 1.00 92.50 75 LEU A O 1
ATOM 586 N N . THR A 1 76 ? 2.039 8.851 6.095 1.00 92.19 76 THR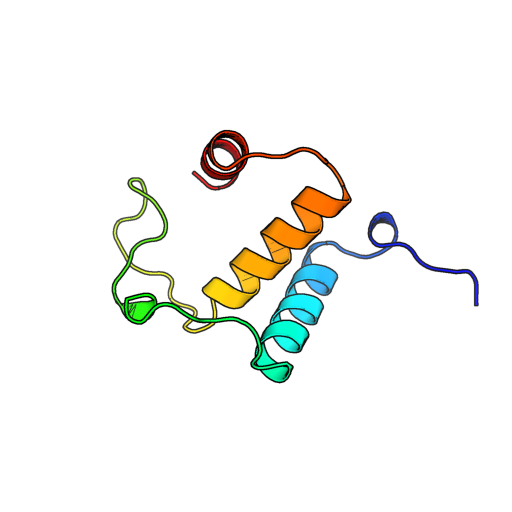 A N 1
ATOM 587 C CA . THR A 1 76 ? 0.727 9.436 6.427 1.00 92.19 76 THR A CA 1
ATOM 588 C C . THR A 1 76 ? 0.418 10.663 5.572 1.00 92.19 76 THR A C 1
ATOM 590 O O . THR A 1 76 ? -0.707 10.820 5.122 1.00 92.19 76 THR A O 1
ATOM 593 N N . LYS A 1 77 ? 1.418 11.492 5.247 1.00 91.19 77 LYS A N 1
ATOM 594 C CA . LYS A 1 77 ? 1.233 12.647 4.354 1.00 91.19 77 LYS A CA 1
ATOM 595 C C . LYS A 1 77 ? 0.957 12.254 2.897 1.00 91.19 77 LYS A C 1
ATOM 597 O O . LYS A 1 77 ? 0.264 12.983 2.198 1.00 91.19 77 LYS A O 1
ATOM 602 N N . ILE A 1 78 ? 1.523 11.142 2.429 1.00 91.25 78 ILE A N 1
ATOM 603 C CA . ILE A 1 78 ? 1.334 10.645 1.055 1.00 91.25 78 ILE A CA 1
ATOM 604 C C . ILE A 1 78 ? -0.026 9.958 0.899 1.00 91.25 78 ILE A C 1
ATOM 606 O O . ILE A 1 78 ? -0.672 10.118 -0.133 1.00 91.25 78 ILE A O 1
ATOM 610 N N . TYR A 1 79 ? -0.433 9.172 1.897 1.00 90.12 79 TYR A N 1
ATOM 611 C CA . TYR A 1 79 ? -1.637 8.343 1.828 1.00 90.12 79 TYR A CA 1
ATOM 612 C C . TYR A 1 79 ? -2.896 8.988 2.421 1.00 90.12 79 TYR A C 1
ATOM 614 O O . TYR A 1 79 ? -3.979 8.509 2.088 1.00 90.12 79 TYR A O 1
ATOM 622 N N . GLY A 1 80 ? -2.755 10.070 3.199 1.00 78.19 80 GLY A N 1
ATOM 623 C CA . GLY A 1 80 ? -3.863 10.890 3.706 1.00 78.19 80 GLY A CA 1
ATOM 624 C C . GLY A 1 80 ? -4.502 10.377 4.987 1.00 78.19 80 GLY A C 1
ATOM 625 O O . GLY A 1 80 ? -4.855 9.183 5.053 1.00 78.19 80 GLY A O 1
#

InterPro domains:
  IPR001266 Small ribosomal subunit protein eS19 [PF01090] (5-80)
  IPR001266 Small ribosomal subunit protein eS19 [PTHR11710] (4-80)
  IPR001266 Small ribosomal subunit protein eS19 [SM01413] (5-80)
  IPR036388 Winged helix-like DNA-binding domain superfamily [G3DSA:1.10.10.10] (1-80)
  IPR036390 Winged helix DNA-binding domain superfamily [SSF46785] (5-80)

Foldseek 3Di:
DPDDDPVNDDPVVQLVVQLVVVVVVPPDDDDPCLQPDDPDPPDPDRDPDSSVVSSVVSVVVSCCVVDPPDDPVNSNVVRD

Sequence (80 aa):
MPSTSVNDVNLHDFVKALSAHFKMSGKLKVPEFVDVVKTGMHTELAPYDEDWLYTRCASVARHLFIRSPACVGALTKIYG

Organism: Parasteatoda tepidariorum (NCBI:txid114398)

pLDDT: mean 90.25, std 4.23, range [66.94, 95.06]